Protein AF-A0A519M4G3-F1 (afdb_monomer_lite)

Radius of gyration: 17.39 Å; chains: 1; bounding box: 49×30×47 Å

Sequence (80 aa):
MTPDNQFKFSPSVWAWPLYFVLLLWVVYWVEVKYQIYLNDYGIFPRTLSGLRGIIFSPFLHGDIEHLYNNSIPIFLLIAA

pLDDT: mean 92.46, std 10.27, range [53.28, 98.5]

Foldseek 3Di:
DPPPPPPDDDPQLQVVLCVLLVQLVVLVCCCVVVVHDPCQQAADPPDPSNVSNVVCVVSDDPDPVRSVVVSVVSSVVSSD

Structure (mmCIF, N/CA/C/O backbone):
data_AF-A0A519M4G3-F1
#
_entry.id   AF-A0A519M4G3-F1
#
loop_
_atom_site.group_PDB
_atom_site.id
_atom_site.type_symbol
_atom_site.label_atom_id
_atom_site.label_alt_id
_atom_site.label_comp_id
_atom_site.label_asym_id
_atom_site.label_entity_id
_atom_site.label_seq_id
_atom_site.pdbx_PDB_ins_code
_atom_site.Cartn_x
_atom_site.Cartn_y
_atom_site.Cartn_z
_atom_site.occupancy
_atom_site.B_iso_or_equiv
_atom_site.auth_seq_id
_atom_site.auth_comp_id
_atom_site.auth_asym_id
_atom_site.auth_atom_id
_atom_site.pdbx_PDB_model_num
ATOM 1 N N . MET A 1 1 ? 33.235 -20.332 -28.736 1.00 53.28 1 MET A N 1
ATOM 2 C CA . MET A 1 1 ? 32.748 -19.118 -28.052 1.00 53.28 1 MET A CA 1
ATOM 3 C C . MET A 1 1 ? 31.349 -19.430 -27.565 1.00 53.28 1 MET A C 1
ATOM 5 O O . MET A 1 1 ? 30.477 -19.671 -28.388 1.00 53.28 1 MET A O 1
ATOM 9 N N . THR A 1 2 ? 31.171 -19.594 -26.258 1.00 55.91 2 THR A N 1
ATOM 10 C CA . THR A 1 2 ? 29.843 -19.749 -25.651 1.00 55.91 2 THR A CA 1
ATOM 11 C C . THR A 1 2 ? 29.061 -18.453 -25.865 1.00 55.91 2 THR A C 1
ATOM 13 O O . THR A 1 2 ? 29.680 -17.395 -25.758 1.00 55.91 2 THR A O 1
ATOM 16 N N . PRO A 1 3 ? 27.757 -18.487 -26.186 1.00 64.69 3 PRO A N 1
ATOM 17 C CA . PRO A 1 3 ? 26.982 -17.261 -26.309 1.00 64.69 3 PRO A CA 1
ATOM 18 C C . PRO A 1 3 ? 27.010 -16.530 -24.968 1.00 64.69 3 PRO A C 1
ATOM 20 O O . PRO A 1 3 ? 26.743 -17.141 -23.931 1.00 64.69 3 PRO A O 1
ATOM 23 N N . ASP A 1 4 ? 27.353 -15.246 -24.996 1.00 63.75 4 ASP A N 1
ATOM 24 C CA . ASP A 1 4 ? 27.268 -14.373 -23.834 1.00 63.75 4 ASP A CA 1
ATOM 25 C C . ASP A 1 4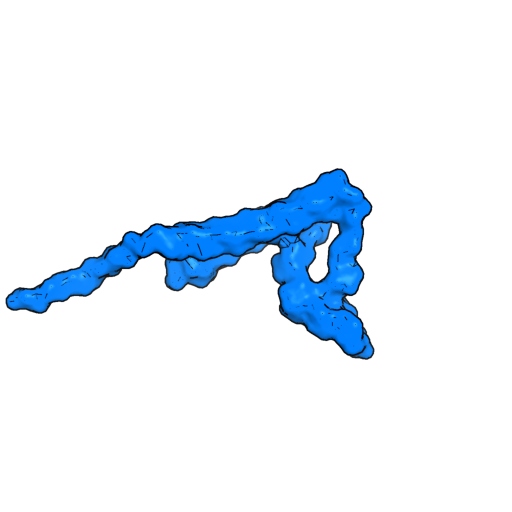 ? 25.855 -14.464 -23.251 1.00 63.75 4 ASP A C 1
ATOM 27 O O . ASP A 1 4 ? 24.858 -14.290 -23.959 1.00 63.75 4 ASP A O 1
ATOM 31 N N . ASN A 1 5 ? 25.761 -14.759 -21.955 1.00 64.69 5 ASN A N 1
ATOM 32 C CA . ASN A 1 5 ? 24.500 -14.786 -21.226 1.00 64.69 5 ASN A CA 1
ATOM 33 C C . ASN A 1 5 ? 24.045 -13.335 -20.992 1.00 64.69 5 ASN A C 1
ATOM 35 O O . ASN A 1 5 ? 24.174 -12.788 -19.899 1.00 64.69 5 ASN A O 1
ATOM 39 N N . GLN A 1 6 ? 23.615 -12.669 -22.064 1.00 68.12 6 GLN A N 1
ATOM 40 C CA . GLN A 1 6 ? 23.111 -11.304 -22.017 1.00 68.12 6 GLN A CA 1
ATOM 41 C C . GLN A 1 6 ? 21.794 -11.314 -21.244 1.00 68.12 6 GLN A C 1
ATOM 43 O O . GLN A 1 6 ? 20.847 -12.002 -21.635 1.00 68.12 6 GLN A O 1
ATOM 48 N N . PHE A 1 7 ? 21.733 -10.559 -20.147 1.00 70.06 7 PHE A N 1
ATOM 49 C CA . PHE A 1 7 ? 20.503 -10.360 -19.392 1.00 70.06 7 PHE A CA 1
ATOM 50 C C . PHE A 1 7 ? 19.419 -9.820 -20.336 1.00 70.06 7 PHE A C 1
ATOM 52 O O . PHE A 1 7 ? 19.521 -8.705 -20.849 1.00 70.06 7 PHE A O 1
ATOM 59 N N . LYS A 1 8 ? 18.394 -10.631 -20.614 1.00 70.94 8 LYS A N 1
ATOM 60 C CA . LYS A 1 8 ? 17.278 -10.225 -21.469 1.00 70.94 8 LYS A CA 1
ATOM 61 C C . LYS A 1 8 ? 16.228 -9.556 -20.599 1.00 70.94 8 LYS A C 1
ATOM 63 O O . LYS A 1 8 ? 15.467 -10.236 -19.916 1.00 70.94 8 LYS A O 1
ATOM 68 N N . PHE A 1 9 ? 16.174 -8.228 -20.648 1.00 76.88 9 PHE A N 1
ATOM 69 C CA . PHE A 1 9 ? 15.068 -7.484 -20.057 1.00 76.88 9 PHE A CA 1
ATOM 70 C C . PHE A 1 9 ? 13.757 -7.918 -20.720 1.00 76.88 9 PHE A C 1
ATOM 72 O O . PHE A 1 9 ? 13.515 -7.654 -21.897 1.00 76.88 9 PHE A O 1
ATOM 79 N N . SER A 1 10 ? 12.920 -8.616 -19.958 1.00 86.62 10 SER A N 1
ATOM 80 C CA . SER A 1 10 ? 11.551 -8.932 -20.350 1.00 86.62 10 SER A CA 1
ATOM 81 C C . SER A 1 10 ? 10.640 -7.751 -20.001 1.00 86.62 10 SER A C 1
ATOM 83 O O . SER A 1 10 ? 10.854 -7.118 -18.963 1.00 86.62 10 SER A O 1
ATOM 85 N N . PRO A 1 11 ? 9.576 -7.475 -20.778 1.00 91.44 11 PRO A N 1
ATOM 86 C CA . PRO A 1 11 ? 8.541 -6.516 -20.385 1.00 91.44 11 PRO A CA 1
ATOM 87 C C . PRO A 1 11 ? 7.984 -6.760 -18.972 1.00 91.44 11 PRO A C 1
ATOM 89 O O . PRO A 1 11 ? 7.565 -5.821 -18.301 1.00 91.44 11 PRO A O 1
ATOM 92 N N . SER A 1 12 ? 8.036 -8.006 -18.488 1.00 90.75 12 SER A N 1
ATOM 93 C CA . SER A 1 12 ? 7.615 -8.382 -17.135 1.00 90.75 12 SER A CA 1
ATOM 94 C C . SER A 1 12 ? 8.398 -7.686 -16.017 1.00 90.75 12 SER A C 1
ATOM 96 O O . SER A 1 12 ? 7.821 -7.460 -14.959 1.00 90.75 12 SER A O 1
ATOM 98 N N . VAL A 1 13 ? 9.663 -7.313 -16.258 1.00 92.12 13 VAL A N 1
ATOM 99 C CA . VAL A 1 13 ? 10.517 -6.591 -15.291 1.00 92.12 13 VAL A CA 1
ATOM 100 C C . VAL A 1 13 ? 9.903 -5.241 -14.918 1.00 92.12 13 VAL A C 1
ATOM 102 O O . VAL A 1 13 ? 10.049 -4.786 -13.794 1.00 92.12 13 VAL A O 1
ATOM 105 N N . TRP A 1 14 ? 9.169 -4.623 -15.844 1.00 93.62 14 TRP A N 1
ATOM 106 C CA . TRP A 1 14 ? 8.472 -3.357 -15.617 1.00 93.62 14 TRP A CA 1
ATOM 107 C C . TRP A 1 14 ? 6.988 -3.565 -15.315 1.00 93.62 14 TRP A C 1
ATOM 109 O O . TRP A 1 14 ? 6.421 -2.861 -14.483 1.00 93.62 14 TRP A O 1
ATOM 119 N N . ALA A 1 15 ? 6.351 -4.542 -15.966 1.00 95.75 15 ALA A N 1
ATOM 120 C CA . ALA A 1 15 ? 4.912 -4.752 -15.856 1.00 95.75 15 ALA A CA 1
ATOM 121 C C . ALA A 1 15 ? 4.473 -5.166 -14.444 1.00 95.75 15 ALA A C 1
ATOM 123 O O . ALA A 1 15 ? 3.501 -4.609 -13.937 1.00 95.75 15 ALA A O 1
ATOM 124 N N . TRP A 1 16 ? 5.177 -6.102 -13.793 1.00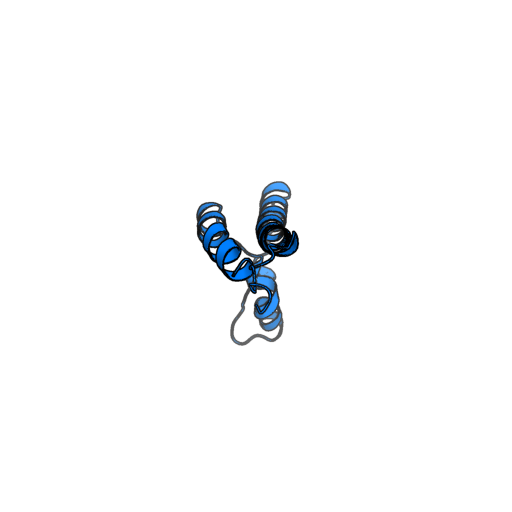 96.44 16 TRP A N 1
ATOM 125 C CA . TRP A 1 16 ? 4.793 -6.563 -12.454 1.00 96.44 16 TRP A CA 1
ATOM 126 C C . TRP A 1 16 ? 4.919 -5.469 -11.389 1.00 96.44 16 TRP A C 1
ATOM 128 O O . TRP A 1 16 ? 3.925 -5.216 -10.706 1.00 96.44 16 TRP A O 1
ATOM 138 N N . PRO A 1 17 ? 6.058 -4.762 -11.259 1.00 97.06 17 PRO A N 1
ATOM 139 C CA . PRO A 1 17 ? 6.175 -3.682 -10.283 1.00 97.06 17 PRO A CA 1
ATOM 140 C C . PRO A 1 17 ? 5.136 -2.579 -10.489 1.00 97.06 17 PRO A C 1
ATOM 142 O O . PRO A 1 17 ? 4.492 -2.150 -9.532 1.00 97.06 17 PRO A O 1
ATOM 145 N N . LEU A 1 18 ? 4.930 -2.154 -11.743 1.00 97.94 18 LEU A N 1
ATOM 146 C CA . LEU A 1 18 ? 3.934 -1.136 -12.074 1.00 97.94 18 LEU A CA 1
ATOM 147 C C . LEU A 1 18 ? 2.525 -1.598 -11.717 1.00 97.94 18 LEU A C 1
ATOM 149 O O . LEU A 1 18 ? 1.771 -0.818 -11.146 1.00 97.94 18 LEU A O 1
ATOM 153 N N . TYR A 1 19 ? 2.179 -2.852 -12.012 1.00 97.94 19 TYR A N 1
ATOM 154 C CA . TYR A 1 19 ? 0.880 -3.412 -11.657 1.00 97.94 19 TYR A CA 1
ATOM 155 C C . TYR A 1 19 ? 0.620 -3.317 -10.150 1.00 97.94 19 TYR A C 1
ATOM 157 O O . TYR A 1 19 ? -0.421 -2.800 -9.749 1.00 97.94 19 TYR A O 1
ATOM 165 N N . PHE A 1 20 ? 1.566 -3.755 -9.313 1.00 97.88 20 PHE A N 1
ATOM 166 C CA . PHE A 1 20 ? 1.385 -3.722 -7.861 1.00 97.88 20 PHE A CA 1
ATOM 167 C C . PHE A 1 20 ? 1.336 -2.296 -7.312 1.00 97.88 20 PHE A C 1
ATOM 169 O O . PHE A 1 20 ? 0.438 -1.992 -6.533 1.00 97.88 20 PHE A O 1
ATOM 176 N N . VAL A 1 21 ? 2.227 -1.400 -7.750 1.00 98.44 21 VAL A N 1
ATOM 177 C CA . VAL A 1 21 ? 2.192 0.007 -7.317 1.00 98.44 21 VAL A CA 1
ATOM 178 C C . VAL A 1 21 ? 0.866 0.657 -7.719 1.00 98.44 21 VAL A C 1
ATOM 180 O O . VAL A 1 21 ? 0.186 1.233 -6.874 1.00 98.44 21 VAL A O 1
ATOM 183 N N . LEU A 1 22 ? 0.444 0.518 -8.979 1.00 98.50 22 LEU A N 1
ATOM 184 C CA . LEU A 1 22 ? -0.819 1.090 -9.454 1.00 98.50 22 LEU A CA 1
ATOM 185 C C . LEU A 1 22 ? -2.029 0.506 -8.725 1.00 98.50 22 LEU A C 1
ATOM 187 O O . LEU A 1 22 ? -2.965 1.244 -8.432 1.00 98.50 22 LEU A O 1
ATOM 191 N N . LEU A 1 23 ? -2.009 -0.785 -8.395 1.00 98.44 23 LEU A N 1
ATOM 192 C CA . LEU A 1 23 ? -3.071 -1.419 -7.622 1.00 98.44 23 LEU A CA 1
ATOM 193 C C . LEU A 1 23 ? -3.240 -0.756 -6.246 1.00 98.44 23 LEU A C 1
ATOM 195 O O . LEU A 1 23 ? -4.368 -0.440 -5.872 1.00 98.44 23 LEU A O 1
ATOM 199 N N . LEU A 1 24 ? -2.145 -0.478 -5.528 1.00 98.25 24 LEU A N 1
ATOM 200 C CA . LEU A 1 24 ? -2.197 0.227 -4.239 1.00 98.25 24 LEU A CA 1
ATOM 201 C C . LEU A 1 24 ? -2.770 1.643 -4.385 1.00 98.25 24 LEU A C 1
ATOM 203 O O . LEU A 1 24 ? -3.646 2.044 -3.618 1.00 98.25 24 LEU A O 1
ATOM 207 N N . TRP A 1 25 ? -2.332 2.373 -5.414 1.00 98.50 25 TRP A N 1
ATOM 208 C CA . TRP A 1 25 ? -2.846 3.711 -5.714 1.00 98.50 25 TRP A CA 1
ATOM 209 C C . TRP A 1 25 ? -4.332 3.713 -6.069 1.00 98.50 25 TRP A C 1
ATOM 211 O O . TRP A 1 25 ? -5.056 4.601 -5.623 1.00 98.50 25 TRP A O 1
ATOM 221 N N . VAL A 1 26 ? -4.811 2.721 -6.826 1.00 98.44 26 VAL A N 1
ATOM 222 C CA . VAL A 1 26 ? -6.237 2.579 -7.147 1.00 98.44 26 VAL A CA 1
ATOM 223 C C . VAL A 1 26 ? -7.052 2.308 -5.886 1.00 98.44 26 VAL A C 1
ATOM 225 O O . VAL A 1 26 ? -8.086 2.947 -5.707 1.00 98.44 26 VAL A O 1
ATOM 228 N N . VAL A 1 27 ? -6.598 1.418 -4.996 1.00 97.81 27 VAL A N 1
ATOM 229 C CA . VAL A 1 27 ? -7.308 1.138 -3.736 1.00 97.81 27 VAL A CA 1
ATOM 230 C C . VAL A 1 27 ? -7.415 2.399 -2.875 1.00 97.81 27 VAL A C 1
ATOM 232 O O . VAL A 1 27 ? -8.522 2.762 -2.476 1.00 97.81 27 VAL A O 1
ATOM 235 N N . TYR A 1 28 ? -6.305 3.113 -2.660 1.00 97.44 28 TYR A N 1
ATOM 236 C CA . TYR A 1 28 ? -6.303 4.355 -1.882 1.00 97.44 28 TYR A CA 1
ATOM 237 C C . TYR A 1 28 ? -7.158 5.453 -2.535 1.00 97.44 28 TYR A C 1
ATOM 239 O O . TYR A 1 28 ? -7.922 6.151 -1.867 1.00 97.44 28 TYR A O 1
ATOM 247 N N . TRP A 1 29 ? -7.092 5.584 -3.865 1.00 97.81 29 TRP A N 1
ATOM 248 C CA . TRP A 1 29 ? -7.926 6.530 -4.603 1.00 97.81 29 TRP A CA 1
ATOM 249 C C . TRP A 1 29 ? -9.419 6.230 -4.444 1.00 97.81 29 TRP A C 1
ATOM 251 O O . TRP A 1 29 ? -10.194 7.159 -4.226 1.00 97.81 29 TRP A O 1
ATOM 261 N N . VAL A 1 30 ? -9.830 4.959 -4.520 1.00 97.56 30 VAL A N 1
ATOM 262 C CA . VAL A 1 30 ? -11.217 4.536 -4.265 1.00 97.56 30 VAL A CA 1
ATOM 263 C C . VAL A 1 30 ? -11.623 4.898 -2.835 1.00 97.56 30 VAL A C 1
ATOM 265 O O . VAL A 1 30 ? -12.679 5.502 -2.646 1.00 97.56 30 VAL A O 1
ATOM 268 N N . GLU A 1 31 ? -10.787 4.591 -1.842 1.00 96.12 31 GLU A N 1
ATOM 269 C CA . GLU A 1 31 ? -11.063 4.892 -0.433 1.00 96.12 31 GLU A CA 1
ATOM 270 C C . GLU A 1 31 ? -11.360 6.385 -0.221 1.00 96.12 31 GLU A C 1
ATOM 272 O O . GLU A 1 31 ? -12.435 6.755 0.262 1.00 96.12 31 GLU A O 1
ATOM 277 N N . VAL A 1 32 ? -10.468 7.252 -0.710 1.00 96.06 32 VAL A N 1
ATOM 278 C CA . VAL A 1 32 ? -10.613 8.710 -0.610 1.00 96.06 32 VAL A CA 1
ATOM 279 C C . VAL A 1 32 ? -11.767 9.230 -1.471 1.00 96.06 32 VAL A C 1
ATOM 281 O O . VAL A 1 32 ? -12.521 10.100 -1.038 1.00 96.06 32 VAL A O 1
ATOM 284 N N . LYS A 1 33 ? -11.956 8.725 -2.694 1.00 97.88 33 LYS A N 1
ATOM 285 C CA . LYS A 1 33 ? -12.992 9.227 -3.612 1.00 97.88 33 LYS A CA 1
ATOM 286 C C . LYS A 1 33 ? -14.403 8.945 -3.103 1.00 97.88 33 LYS A C 1
ATOM 288 O O . LYS A 1 33 ? -15.275 9.802 -3.251 1.00 97.88 33 LYS A O 1
ATOM 293 N N . TYR A 1 34 ? -14.625 7.756 -2.552 1.00 97.38 34 TYR A N 1
ATOM 294 C CA . TYR A 1 34 ? -15.938 7.319 -2.080 1.00 97.38 34 TYR A CA 1
ATOM 295 C C . TYR A 1 34 ? -16.138 7.519 -0.576 1.00 97.38 34 TYR A C 1
ATOM 297 O O . TYR A 1 34 ? -17.229 7.237 -0.089 1.00 97.38 34 TYR A O 1
ATOM 305 N N . GLN A 1 35 ? -15.128 8.036 0.138 1.00 95.38 35 GLN A N 1
ATOM 306 C CA . GLN A 1 35 ? -15.180 8.278 1.586 1.00 95.38 35 GLN A CA 1
ATOM 307 C C . GLN A 1 35 ? -15.575 7.010 2.362 1.00 95.38 35 GLN A C 1
ATOM 309 O O . GLN A 1 35 ? -16.351 7.053 3.316 1.00 95.38 35 GLN A O 1
ATOM 314 N N . ILE A 1 36 ? -15.071 5.863 1.904 1.00 94.94 36 ILE A N 1
ATOM 315 C CA . ILE A 1 36 ? -15.241 4.581 2.588 1.00 94.94 36 ILE A CA 1
ATOM 316 C C . ILE A 1 36 ? -14.064 4.361 3.536 1.00 94.94 36 ILE A C 1
ATOM 318 O O . ILE A 1 36 ? -12.999 4.935 3.342 1.00 94.94 36 ILE A O 1
ATOM 322 N N . TYR A 1 37 ? -14.250 3.519 4.550 1.00 89.94 37 TYR A N 1
ATOM 323 C CA . TYR A 1 37 ? -13.194 3.166 5.496 1.00 89.94 37 TYR A CA 1
ATOM 324 C C . TYR A 1 37 ? -12.840 1.691 5.325 1.00 89.94 37 TYR A C 1
ATOM 326 O O . TYR A 1 37 ? -13.600 0.814 5.736 1.00 89.94 37 TYR A O 1
ATOM 334 N N . LEU A 1 38 ? -11.690 1.400 4.714 1.00 94.50 38 LEU A N 1
ATOM 335 C CA . LEU A 1 38 ? -11.226 0.021 4.520 1.00 94.50 38 LEU A CA 1
ATOM 336 C C . LEU A 1 38 ? -10.438 -0.509 5.728 1.00 94.50 38 LEU A C 1
ATOM 338 O O . LEU A 1 38 ? -10.111 -1.694 5.780 1.00 94.50 38 LEU A O 1
ATOM 342 N N . ASN A 1 39 ? -10.204 0.336 6.736 1.00 89.75 39 ASN A N 1
ATOM 343 C CA . ASN A 1 39 ? -9.469 0.012 7.963 1.00 89.75 39 ASN A CA 1
ATOM 344 C C . ASN A 1 39 ? -10.017 -1.206 8.728 1.00 89.75 39 ASN A C 1
ATOM 346 O O . ASN A 1 39 ? -9.248 -1.911 9.380 1.00 89.75 39 ASN A O 1
ATOM 350 N N . ASP A 1 40 ? -11.308 -1.525 8.596 1.00 91.31 40 ASP A N 1
ATOM 351 C CA . ASP A 1 40 ? -11.903 -2.732 9.188 1.00 91.31 40 ASP A CA 1
ATOM 352 C C . ASP A 1 40 ? -11.304 -4.031 8.624 1.00 91.31 40 ASP A C 1
ATOM 354 O O . ASP A 1 40 ? -11.385 -5.090 9.253 1.00 91.31 40 ASP A O 1
ATOM 358 N N . TYR A 1 41 ? -10.679 -3.983 7.447 1.00 95.50 41 TYR A N 1
ATOM 359 C CA . TYR A 1 41 ? -9.935 -5.100 6.864 1.00 95.50 41 TYR A CA 1
ATOM 360 C C . TYR A 1 41 ? -8.480 -5.168 7.342 1.00 95.50 41 TYR A C 1
ATOM 362 O O . TYR A 1 41 ? -7.745 -6.037 6.886 1.00 95.50 41 TYR A O 1
ATOM 370 N N . GLY A 1 42 ? -8.071 -4.291 8.261 1.00 95.31 42 GLY A N 1
ATOM 371 C CA . GLY A 1 42 ? -6.739 -4.262 8.852 1.00 95.31 42 GLY A CA 1
ATOM 372 C C . GLY A 1 42 ? -6.478 -5.375 9.868 1.00 95.31 42 GLY A C 1
ATOM 373 O O . GLY A 1 42 ? -7.278 -6.290 10.083 1.00 95.31 42 GLY A O 1
ATOM 374 N N . ILE A 1 43 ? -5.301 -5.308 10.489 1.00 96.44 43 ILE A N 1
ATOM 375 C CA . ILE A 1 43 ? -4.856 -6.289 11.481 1.00 96.44 43 ILE A CA 1
ATOM 376 C C . ILE A 1 43 ? -5.462 -5.937 12.842 1.00 96.44 43 ILE A C 1
ATOM 378 O O . ILE A 1 43 ? -5.130 -4.913 13.433 1.00 96.44 43 ILE A O 1
ATOM 382 N N . PHE A 1 44 ? -6.290 -6.840 13.371 1.00 96.38 44 PHE A N 1
ATOM 383 C CA . PHE A 1 44 ? -6.849 -6.754 14.724 1.00 96.38 44 PHE A CA 1
ATOM 384 C C . PHE A 1 44 ? -6.326 -7.918 15.572 1.00 96.38 44 PHE A C 1
ATOM 386 O O . PHE A 1 44 ? -6.849 -9.037 15.475 1.00 96.38 44 PHE A O 1
ATOM 393 N N . PRO A 1 45 ? -5.279 -7.700 16.390 1.00 95.69 45 PRO A N 1
ATOM 394 C CA . PRO A 1 45 ? -4.664 -8.759 17.177 1.00 95.69 45 PRO A CA 1
ATOM 395 C C . PRO A 1 45 ? -5.678 -9.502 18.047 1.00 95.69 45 PRO A C 1
ATOM 397 O O . PRO A 1 45 ? -6.605 -8.905 18.588 1.00 95.69 45 PRO A O 1
ATOM 400 N N . ARG A 1 46 ? -5.454 -10.809 18.237 1.00 96.12 46 ARG A N 1
ATOM 401 C CA . ARG A 1 46 ? -6.264 -11.681 19.113 1.00 96.12 46 ARG A CA 1
ATOM 402 C C . ARG A 1 46 ? -7.721 -11.871 18.667 1.00 96.12 46 ARG A C 1
ATOM 404 O O . ARG A 1 46 ? -8.542 -12.324 19.457 1.00 96.12 46 ARG A O 1
ATOM 411 N N . THR A 1 47 ? -8.038 -11.579 17.406 1.00 96.94 47 THR A N 1
ATOM 412 C CA . THR A 1 47 ? -9.356 -11.846 16.818 1.00 96.94 47 THR A CA 1
ATOM 413 C C . THR A 1 47 ? -9.218 -12.697 15.559 1.00 96.94 47 THR A C 1
ATOM 415 O O . THR A 1 47 ? -8.266 -12.535 14.797 1.00 96.94 47 THR A O 1
ATOM 418 N N . LEU A 1 48 ? -10.170 -13.606 15.324 1.00 96.81 48 LEU A N 1
ATOM 419 C CA . LEU A 1 48 ? -10.191 -14.402 14.090 1.00 96.81 48 LEU A CA 1
ATOM 420 C C . LEU A 1 48 ? -10.481 -13.527 12.866 1.00 96.81 48 LEU A C 1
ATOM 422 O O . LEU A 1 48 ? -9.869 -13.716 11.819 1.00 96.81 48 LEU A O 1
ATOM 426 N N . SER A 1 49 ? -11.366 -12.536 13.005 1.00 95.56 49 SER A N 1
ATOM 427 C CA . SER A 1 49 ? -11.665 -11.574 11.940 1.00 95.56 49 SER A CA 1
ATOM 428 C C . SER A 1 49 ? -10.434 -10.763 11.533 1.00 95.56 49 SER A C 1
ATOM 430 O O . SER A 1 49 ? -10.254 -10.514 10.346 1.00 95.56 49 SER A O 1
ATOM 432 N N . GLY A 1 50 ? -9.551 -10.415 12.475 1.00 96.38 50 GLY A N 1
ATOM 433 C CA . GLY A 1 50 ? -8.311 -9.684 12.213 1.00 96.38 50 GLY A CA 1
ATOM 434 C C . GLY A 1 50 ? -7.263 -10.447 11.400 1.00 96.38 50 GLY A C 1
ATOM 435 O O . GLY A 1 50 ? -6.378 -9.811 10.832 1.00 96.38 50 GLY A O 1
ATOM 436 N N . LEU A 1 51 ? -7.364 -11.779 11.276 1.00 96.44 51 LEU A N 1
ATOM 437 C CA . LEU A 1 51 ? -6.441 -12.570 10.448 1.00 96.44 5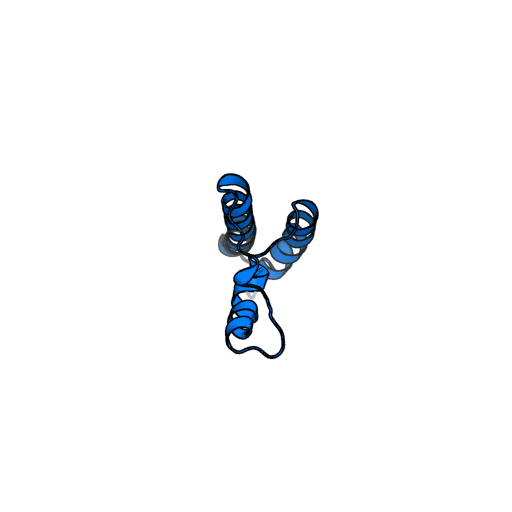1 LEU A CA 1
ATOM 438 C C . LEU A 1 51 ? -6.532 -12.207 8.963 1.00 96.44 51 LEU A C 1
ATOM 440 O O . LEU A 1 51 ? -5.530 -12.293 8.257 1.00 96.44 51 LEU A O 1
ATOM 444 N N . ARG A 1 52 ? -7.697 -11.733 8.493 1.00 96.44 52 ARG A N 1
ATOM 445 C CA . ARG A 1 52 ? -7.848 -11.222 7.120 1.00 96.44 52 ARG A CA 1
ATOM 446 C C . ARG A 1 52 ? -6.877 -10.073 6.834 1.00 96.44 52 ARG A C 1
ATOM 448 O O . ARG A 1 52 ? -6.377 -9.956 5.718 1.00 96.44 52 ARG A O 1
ATOM 455 N N . GLY A 1 53 ? -6.546 -9.294 7.865 1.00 97.12 53 GLY A N 1
ATOM 456 C CA . GLY A 1 53 ? -5.598 -8.194 7.792 1.00 97.12 53 GLY A CA 1
ATOM 457 C C . GLY A 1 53 ? -4.200 -8.602 7.362 1.00 97.12 53 GLY A C 1
ATOM 458 O O . GLY A 1 53 ? -3.522 -7.783 6.771 1.00 97.12 53 GLY A O 1
ATOM 459 N N . ILE A 1 54 ? -3.784 -9.859 7.545 1.00 96.56 54 ILE A N 1
ATOM 460 C CA . ILE A 1 54 ? -2.476 -10.331 7.056 1.00 96.56 54 ILE A CA 1
ATOM 461 C C . ILE A 1 54 ? -2.385 -10.223 5.525 1.00 96.56 54 ILE A C 1
ATOM 463 O O . ILE A 1 54 ? -1.326 -9.918 4.986 1.00 96.56 54 ILE A O 1
ATOM 467 N N . ILE A 1 55 ? -3.499 -10.462 4.829 1.00 96.31 55 ILE A N 1
ATOM 468 C CA . ILE A 1 55 ? -3.571 -10.410 3.364 1.00 96.31 55 ILE A CA 1
ATOM 469 C C . ILE A 1 55 ? -3.958 -9.006 2.893 1.00 96.31 55 ILE A C 1
ATOM 471 O O . ILE A 1 55 ? -3.460 -8.551 1.867 1.00 96.31 55 ILE A O 1
ATOM 475 N N . PHE A 1 56 ? -4.849 -8.324 3.620 1.00 97.06 56 PHE A N 1
ATOM 476 C CA . PHE A 1 56 ? -5.419 -7.052 3.175 1.00 97.06 56 PHE A CA 1
ATOM 477 C C . PHE A 1 56 ? -4.644 -5.810 3.625 1.00 97.06 56 PHE A C 1
ATOM 479 O O . PHE A 1 56 ? -4.727 -4.791 2.944 1.00 97.06 56 PHE A O 1
ATOM 486 N N . SER A 1 57 ? -3.862 -5.866 4.709 1.00 95.94 57 SER A N 1
ATOM 487 C CA . SER A 1 57 ? -3.125 -4.694 5.200 1.00 95.94 57 SER A CA 1
ATOM 488 C C . SER A 1 57 ? -2.167 -4.066 4.186 1.00 95.94 57 SER A C 1
ATOM 490 O O . SER A 1 57 ? -2.055 -2.846 4.230 1.00 95.94 57 SER A O 1
ATOM 492 N N . PRO A 1 58 ? -1.519 -4.799 3.250 1.00 95.50 58 PRO A N 1
ATOM 493 C CA . PRO A 1 58 ? -0.689 -4.166 2.225 1.00 95.50 58 PRO A CA 1
ATOM 494 C C . PRO A 1 58 ? -1.449 -3.186 1.323 1.00 95.50 58 PRO A C 1
ATOM 496 O O . PRO A 1 58 ? -0.820 -2.337 0.707 1.00 95.50 58 PRO A O 1
ATOM 499 N N . PHE A 1 59 ? -2.779 -3.290 1.226 1.00 96.88 59 PHE A N 1
ATOM 500 C CA . PHE A 1 59 ? -3.609 -2.385 0.426 1.00 96.88 59 PHE A CA 1
ATOM 501 C C . PHE A 1 59 ? -4.073 -1.146 1.203 1.00 96.88 59 PHE A C 1
ATOM 503 O O . PHE A 1 59 ? -4.507 -0.172 0.590 1.00 96.88 59 PHE A O 1
ATOM 510 N N . LEU A 1 60 ? -3.975 -1.159 2.535 1.00 96.69 60 LEU A N 1
ATOM 511 C CA . LEU A 1 60 ? -4.484 -0.103 3.409 1.00 96.69 60 LEU A CA 1
ATOM 512 C C . LEU A 1 60 ? -3.390 0.931 3.681 1.00 96.69 60 LEU A C 1
ATOM 514 O O . LEU A 1 60 ? -2.302 0.576 4.128 1.00 96.69 60 LEU A O 1
ATOM 518 N N . HIS A 1 61 ? -3.681 2.208 3.437 1.00 96.75 61 HIS A N 1
ATOM 519 C CA . HIS A 1 61 ? -2.725 3.301 3.621 1.00 96.75 61 HIS A CA 1
ATOM 520 C C . HIS A 1 61 ? -3.397 4.457 4.364 1.00 96.75 61 HIS A C 1
ATOM 522 O O . HIS A 1 61 ? -4.484 4.885 3.992 1.00 96.75 61 HIS A O 1
ATOM 528 N N . GLY A 1 62 ? -2.751 4.962 5.420 1.00 93.88 62 GLY A N 1
ATOM 529 C CA . GLY A 1 62 ? -3.320 6.020 6.264 1.00 93.88 62 GLY A CA 1
ATOM 530 C C . GLY A 1 62 ? -3.276 7.416 5.639 1.00 93.88 62 GLY A C 1
ATOM 531 O O . GLY A 1 62 ? -4.099 8.263 5.978 1.00 93.88 62 GLY A O 1
ATOM 532 N N . ASP A 1 63 ? -2.332 7.651 4.727 1.00 95.06 63 ASP A N 1
ATOM 533 C CA . ASP A 1 63 ? -2.139 8.923 4.041 1.00 95.06 63 ASP A CA 1
ATOM 534 C C . ASP A 1 63 ? -1.338 8.746 2.734 1.00 95.06 63 ASP A C 1
ATOM 536 O O . ASP A 1 63 ? -0.803 7.674 2.423 1.00 95.06 63 ASP A O 1
ATOM 540 N N . ILE A 1 64 ? -1.267 9.826 1.952 1.00 97.19 64 ILE A N 1
ATOM 541 C CA . ILE A 1 64 ? -0.591 9.842 0.650 1.00 97.19 64 ILE A CA 1
ATOM 542 C C . ILE A 1 64 ? 0.938 9.744 0.770 1.00 97.19 64 ILE A C 1
ATOM 544 O O . ILE A 1 64 ? 1.580 9.189 -0.121 1.00 97.19 64 ILE A O 1
ATOM 548 N N . GLU A 1 65 ? 1.527 10.257 1.854 1.00 98.06 65 GLU A N 1
ATOM 549 C CA . GLU A 1 65 ? 2.973 10.226 2.087 1.00 98.06 65 GLU A CA 1
ATOM 550 C C . GLU A 1 65 ? 3.434 8.792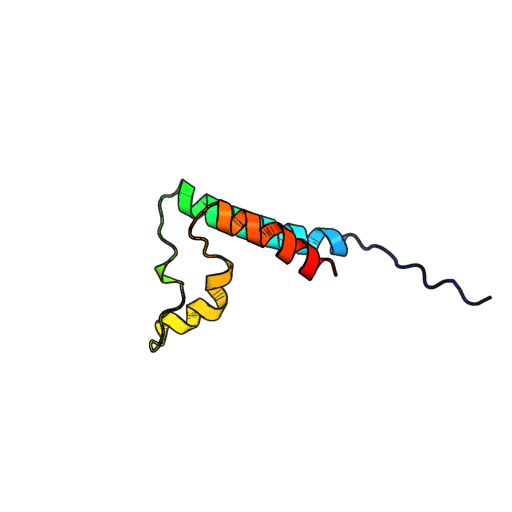 2.377 1.00 98.06 65 GLU A C 1
ATOM 552 O O . GLU A 1 65 ? 4.423 8.327 1.808 1.00 98.06 65 GLU A O 1
ATOM 557 N N . HIS A 1 66 ? 2.663 8.042 3.167 1.00 97.38 66 HIS A N 1
ATOM 558 C CA . HIS A 1 66 ? 2.87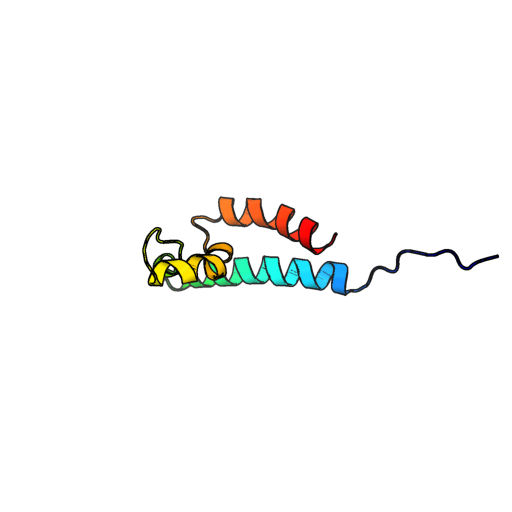7 6.627 3.434 1.00 97.38 66 HIS A CA 1
ATOM 559 C C . HIS A 1 66 ? 2.832 5.797 2.143 1.00 97.38 66 HIS A C 1
ATOM 561 O O . HIS A 1 66 ? 3.745 5.010 1.883 1.00 97.38 66 HIS A O 1
ATOM 567 N N . LEU A 1 67 ? 1.813 5.993 1.298 1.00 98.06 67 LEU A N 1
ATOM 568 C CA . LEU A 1 67 ? 1.695 5.302 0.006 1.00 98.06 67 LEU A CA 1
ATOM 569 C C . LEU A 1 67 ? 2.852 5.637 -0.943 1.00 98.06 67 LEU A C 1
ATOM 571 O O . LEU A 1 67 ? 3.432 4.746 -1.575 1.00 98.06 67 LEU A O 1
ATOM 575 N N . TYR A 1 68 ? 3.224 6.913 -1.022 1.00 97.81 68 TYR A N 1
ATOM 576 C CA . TYR A 1 68 ? 4.342 7.360 -1.844 1.00 97.81 68 TYR A CA 1
ATOM 577 C C . TYR A 1 68 ? 5.671 6.741 -1.386 1.00 97.81 68 TYR A C 1
ATOM 579 O O . TYR A 1 68 ? 6.392 6.160 -2.200 1.00 97.81 68 TYR A O 1
ATOM 587 N N . ASN A 1 69 ? 5.957 6.771 -0.081 1.00 97.94 69 ASN A N 1
ATOM 588 C CA . ASN A 1 69 ? 7.194 6.234 0.493 1.00 97.94 69 ASN A CA 1
ATOM 589 C C . ASN A 1 69 ? 7.321 4.706 0.344 1.00 97.94 69 ASN A C 1
ATOM 591 O O . ASN A 1 69 ? 8.437 4.193 0.290 1.00 97.94 69 ASN A O 1
ATOM 595 N N . ASN A 1 70 ? 6.205 3.980 0.209 1.00 98.06 70 ASN A N 1
ATOM 596 C CA . ASN A 1 70 ? 6.206 2.546 -0.099 1.00 98.06 70 ASN A CA 1
ATOM 597 C C . ASN A 1 70 ? 6.324 2.240 -1.604 1.00 98.06 70 ASN A C 1
ATOM 599 O O . ASN A 1 70 ? 6.802 1.167 -1.974 1.00 98.06 70 ASN A O 1
ATOM 603 N N . SER A 1 71 ? 5.944 3.170 -2.485 1.00 98.31 71 SER A N 1
ATOM 604 C CA . SER A 1 71 ? 5.893 2.926 -3.934 1.00 98.31 71 SER A CA 1
ATOM 605 C C . SER A 1 71 ? 7.274 2.621 -4.536 1.00 98.31 71 SER A C 1
ATOM 607 O O . SER A 1 71 ? 7.404 1.668 -5.302 1.00 98.31 71 SER A O 1
ATOM 609 N N . ILE A 1 72 ? 8.318 3.382 -4.174 1.00 96.75 72 ILE A N 1
ATOM 610 C CA . ILE A 1 72 ? 9.682 3.171 -4.703 1.00 96.75 72 ILE A CA 1
ATOM 611 C C . ILE A 1 72 ? 10.282 1.835 -4.219 1.00 96.75 72 ILE A C 1
ATOM 613 O O . ILE A 1 72 ? 10.726 1.059 -5.068 1.00 9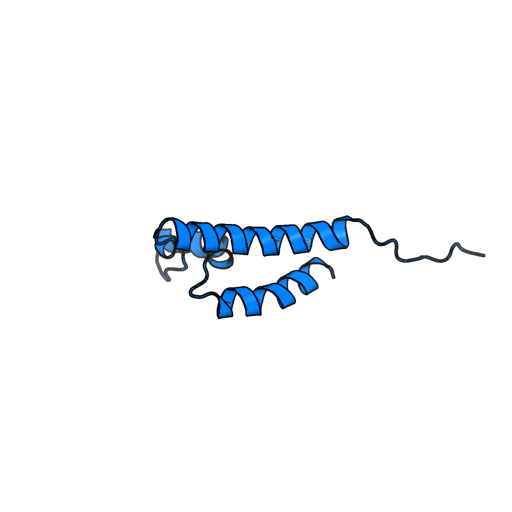6.75 72 ILE A O 1
ATOM 617 N N . PRO A 1 73 ? 10.288 1.509 -2.909 1.00 97.06 73 PRO A N 1
ATOM 618 C CA . PRO A 1 73 ? 10.792 0.218 -2.439 1.00 97.06 73 PRO A CA 1
ATOM 619 C C . PRO A 1 73 ? 10.065 -0.982 -3.052 1.00 97.06 73 PRO A C 1
ATOM 621 O O . PRO A 1 73 ? 10.723 -1.925 -3.483 1.00 97.06 73 PRO A O 1
ATOM 624 N N . ILE A 1 74 ? 8.729 -0.942 -3.139 1.00 97.50 74 ILE A N 1
ATOM 625 C CA . ILE A 1 74 ? 7.931 -2.021 -3.744 1.00 97.50 74 ILE A CA 1
ATOM 626 C C . ILE A 1 74 ? 8.290 -2.188 -5.216 1.00 97.50 74 ILE A C 1
ATOM 628 O O . ILE A 1 74 ? 8.483 -3.312 -5.681 1.00 97.50 74 ILE A O 1
ATOM 632 N N . PHE A 1 75 ? 8.415 -1.075 -5.940 1.00 97.62 75 PHE A N 1
ATOM 633 C CA . PHE A 1 75 ? 8.791 -1.108 -7.342 1.00 97.62 75 PHE A CA 1
ATOM 634 C C . PHE A 1 75 ? 10.131 -1.832 -7.541 1.00 97.62 75 PHE A C 1
ATOM 636 O O . PHE A 1 75 ? 10.233 -2.757 -8.344 1.00 97.62 75 PHE A O 1
ATOM 643 N N . LEU A 1 76 ? 11.148 -1.440 -6.770 1.00 96.62 76 LEU A N 1
ATOM 644 C CA . LEU A 1 76 ? 12.483 -2.025 -6.866 1.00 96.62 76 LEU A CA 1
ATOM 645 C C . LEU A 1 76 ? 12.510 -3.492 -6.424 1.00 96.62 76 LEU A C 1
ATOM 647 O O . LEU A 1 76 ? 13.165 -4.296 -7.074 1.00 96.62 76 LEU A O 1
ATOM 651 N N . LEU A 1 77 ? 11.779 -3.852 -5.363 1.00 96.06 77 LEU A N 1
ATOM 652 C CA . LEU A 1 77 ? 11.731 -5.221 -4.844 1.00 96.06 77 LEU A CA 1
ATOM 653 C C . LEU A 1 77 ? 11.130 -6.211 -5.850 1.00 96.06 77 LEU A C 1
ATOM 655 O O . LEU A 1 77 ? 11.569 -7.353 -5.915 1.00 96.06 77 LEU A O 1
ATOM 659 N N . ILE A 1 78 ? 10.126 -5.785 -6.620 1.00 95.62 78 ILE A N 1
ATOM 660 C CA . ILE A 1 78 ? 9.452 -6.642 -7.607 1.00 95.62 78 ILE A CA 1
ATOM 661 C C . ILE A 1 78 ? 10.215 -6.667 -8.940 1.00 95.62 78 ILE A C 1
ATOM 663 O O . ILE A 1 78 ? 10.117 -7.641 -9.683 1.00 95.62 78 ILE A O 1
ATOM 667 N N . ALA A 1 79 ? 10.950 -5.597 -9.264 1.00 92.44 79 ALA A N 1
ATOM 668 C CA . ALA A 1 79 ? 11.747 -5.509 -10.488 1.00 92.44 79 ALA A CA 1
ATOM 669 C C . ALA A 1 79 ? 13.069 -6.295 -10.404 1.00 92.44 79 ALA A C 1
ATOM 671 O O . ALA A 1 79 ? 13.707 -6.500 -11.441 1.00 92.44 79 ALA A O 1
ATOM 672 N N . ALA A 1 80 ? 13.490 -6.648 -9.184 1.00 82.44 80 ALA A N 1
ATOM 673 C CA . ALA A 1 80 ? 14.755 -7.307 -8.865 1.00 82.44 80 ALA A CA 1
ATOM 674 C C . ALA A 1 80 ? 14.830 -8.776 -9.310 1.00 82.44 80 ALA A C 1
ATOM 676 O O . ALA A 1 80 ? 13.778 -9.446 -9.418 1.00 82.44 80 ALA A O 1
#

Secondary structure (DSSP, 8-state):
-PPP------THHHHHHHHHHHHHHHHHHHHHHHT--GGGGS--TT-SGGGGHHHHGGG--SSHHHHHHHHHHHHHHHH-